Protein AF-A0A950MT88-F1 (afdb_monomer)

Radius of gyration: 33.02 Å; Cα contacts (8 Å, |Δi|>4): 188; chains: 1; bounding box: 106×25×65 Å

Mean predicted aligned error: 14.88 Å

pLDDT: mean 75.75, std 18.56, range [38.06, 95.94]

Structure (mmCIF, N/CA/C/O backbone):
data_AF-A0A950MT88-F1
#
_entry.id   AF-A0A950MT88-F1
#
loop_
_atom_site.group_PDB
_atom_site.id
_atom_site.type_symbol
_atom_site.label_atom_id
_atom_site.label_alt_id
_atom_site.label_comp_id
_atom_site.label_asym_id
_atom_site.label_entity_id
_atom_site.label_seq_id
_atom_site.pdbx_PDB_ins_code
_atom_site.Cartn_x
_atom_site.Cartn_y
_atom_site.Cartn_z
_atom_site.occupancy
_atom_site.B_iso_or_equiv
_atom_site.auth_seq_id
_atom_site.auth_comp_id
_atom_site.auth_asym_id
_atom_site.auth_atom_id
_atom_site.pdbx_PDB_model_num
ATOM 1 N N . TYR A 1 1 ? -1.535 7.273 5.078 1.00 89.50 1 TYR A N 1
ATOM 2 C CA . TYR A 1 1 ? -1.156 6.264 4.066 1.00 89.50 1 TYR A CA 1
ATOM 3 C C . TYR A 1 1 ? 0.028 5.473 4.600 1.00 89.50 1 TYR A C 1
ATOM 5 O O . TYR A 1 1 ? 0.801 6.031 5.369 1.00 89.50 1 TYR A O 1
ATOM 13 N N . MET A 1 2 ? 0.163 4.207 4.216 1.00 92.44 2 MET A N 1
ATOM 14 C CA . MET A 1 2 ? 1.316 3.355 4.520 1.00 92.44 2 MET A CA 1
ATOM 15 C C . MET A 1 2 ? 2.133 3.160 3.243 1.00 92.44 2 MET A C 1
ATOM 17 O O . MET A 1 2 ? 1.559 3.060 2.164 1.00 92.44 2 MET A O 1
ATOM 21 N N . THR A 1 3 ? 3.459 3.166 3.340 1.00 93.38 3 THR A N 1
ATOM 22 C CA . THR A 1 3 ? 4.333 2.909 2.187 1.00 93.38 3 THR A CA 1
ATOM 23 C C . THR A 1 3 ? 4.910 1.508 2.312 1.00 93.38 3 THR A C 1
ATOM 25 O O . THR A 1 3 ? 5.439 1.174 3.367 1.00 93.38 3 THR A O 1
ATOM 28 N N . ILE A 1 4 ? 4.828 0.726 1.240 1.00 93.94 4 ILE A N 1
ATOM 29 C CA . ILE A 1 4 ? 5.495 -0.569 1.104 1.00 93.94 4 ILE A CA 1
ATOM 30 C C . ILE A 1 4 ? 6.411 -0.549 -0.122 1.00 93.94 4 ILE A C 1
ATOM 32 O O . ILE A 1 4 ? 6.290 0.328 -0.985 1.00 93.94 4 ILE A O 1
ATOM 36 N N . PHE A 1 5 ? 7.321 -1.513 -0.186 1.00 92.00 5 PHE A N 1
ATOM 37 C CA . PHE A 1 5 ? 8.228 -1.699 -1.309 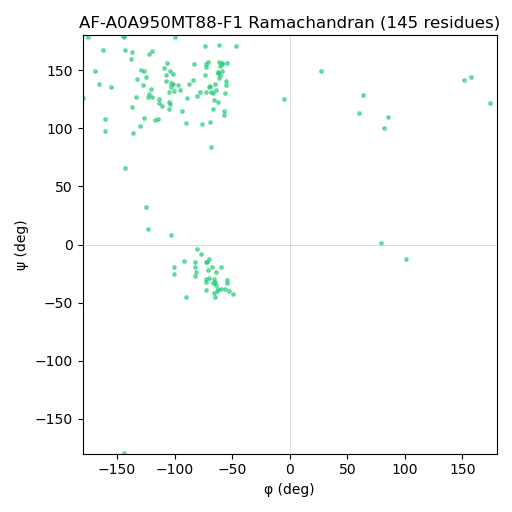1.00 92.00 5 PHE A CA 1
ATOM 38 C C . PHE A 1 5 ? 8.047 -3.099 -1.867 1.00 92.00 5 PHE A C 1
ATOM 40 O O . PHE A 1 5 ? 8.054 -4.062 -1.102 1.00 92.00 5 PHE A O 1
ATOM 47 N N . LEU A 1 6 ? 7.862 -3.192 -3.179 1.00 91.44 6 LEU A N 1
ATOM 48 C CA . LEU A 1 6 ? 7.638 -4.454 -3.871 1.00 91.44 6 LEU A CA 1
ATOM 49 C C . LEU A 1 6 ? 8.641 -4.619 -5.018 1.00 91.44 6 LEU A C 1
ATOM 51 O O . LEU A 1 6 ? 9.035 -3.611 -5.617 1.00 91.44 6 LEU A O 1
ATOM 55 N N . PRO A 1 7 ? 9.030 -5.859 -5.353 1.00 90.88 7 PRO A N 1
ATOM 56 C CA . PRO A 1 7 ? 9.810 -6.141 -6.550 1.00 90.88 7 PRO A CA 1
ATOM 57 C C . PRO A 1 7 ? 9.084 -5.696 -7.824 1.00 90.88 7 PRO A C 1
ATOM 59 O O . PRO A 1 7 ? 7.852 -5.658 -7.872 1.00 90.88 7 PRO A O 1
ATOM 62 N N . ALA A 1 8 ? 9.845 -5.443 -8.890 1.00 87.81 8 ALA A N 1
ATOM 63 C CA . ALA A 1 8 ? 9.317 -5.044 -10.200 1.00 87.81 8 ALA A CA 1
ATOM 64 C C . ALA A 1 8 ? 8.180 -5.952 -10.711 1.00 87.81 8 ALA A C 1
ATOM 66 O O . ALA A 1 8 ? 7.173 -5.468 -11.227 1.00 87.81 8 ALA A O 1
ATOM 67 N N . ALA A 1 9 ? 8.333 -7.271 -10.542 1.00 88.44 9 ALA A N 1
ATOM 68 C CA . ALA A 1 9 ? 7.390 -8.274 -11.035 1.00 88.44 9 ALA A CA 1
ATOM 69 C C . ALA A 1 9 ? 6.011 -8.208 -10.358 1.00 88.44 9 ALA A C 1
ATOM 71 O O . ALA A 1 9 ? 5.010 -8.546 -10.992 1.00 88.44 9 ALA A O 1
ATOM 72 N N . ASP A 1 10 ? 5.967 -7.774 -9.097 1.00 90.56 10 ASP A N 1
ATOM 73 C CA . ASP A 1 10 ? 4.729 -7.624 -8.335 1.00 90.56 10 ASP A CA 1
ATOM 74 C C . ASP A 1 10 ? 4.158 -6.219 -8.513 1.00 90.56 10 ASP A C 1
ATOM 76 O O . ASP A 1 10 ? 2.973 -6.068 -8.799 1.00 90.56 10 ASP A O 1
ATOM 80 N N . ALA A 1 11 ? 5.005 -5.188 -8.425 1.00 90.19 11 ALA A N 1
ATOM 81 C CA . ALA A 1 11 ? 4.593 -3.798 -8.591 1.00 90.19 11 ALA A CA 1
ATOM 82 C C . ALA A 1 11 ? 3.971 -3.532 -9.971 1.00 90.19 11 ALA A C 1
ATOM 84 O O . ALA A 1 11 ? 2.974 -2.823 -10.057 1.00 90.19 11 ALA A O 1
ATOM 85 N N . GLY A 1 12 ? 4.508 -4.144 -11.033 1.00 89.19 12 GLY A N 1
ATOM 86 C CA . GLY A 1 12 ? 3.982 -4.003 -12.394 1.00 89.19 12 GLY A CA 1
ATOM 87 C C . GLY A 1 12 ? 2.626 -4.676 -12.634 1.00 89.19 12 GLY A C 1
ATOM 88 O O . GLY A 1 12 ? 2.006 -4.427 -13.663 1.00 89.19 12 GLY A O 1
ATOM 89 N N . ARG A 1 13 ? 2.157 -5.526 -11.710 1.00 90.88 13 ARG A N 1
ATOM 90 C CA . ARG A 1 13 ? 0.826 -6.156 -11.782 1.00 90.88 13 ARG A CA 1
ATOM 91 C C . ARG A 1 13 ? -0.250 -5.353 -11.061 1.00 90.88 13 ARG A C 1
ATOM 93 O O . ARG A 1 13 ? -1.422 -5.655 -11.240 1.00 90.88 13 ARG A O 1
ATOM 100 N N . LEU A 1 14 ? 0.142 -4.382 -10.239 1.00 92.62 14 LEU A N 1
ATOM 101 C CA . LEU A 1 14 ? -0.782 -3.604 -9.425 1.00 92.62 14 LEU A CA 1
ATOM 102 C C . LEU A 1 14 ? -1.304 -2.393 -10.188 1.00 92.62 14 LEU A C 1
ATOM 104 O O . LEU A 1 14 ? -0.544 -1.652 -10.813 1.00 92.62 14 LEU A O 1
ATOM 108 N N . ALA A 1 15 ? -2.595 -2.140 -10.037 1.00 92.19 15 ALA A N 1
ATOM 109 C CA . ALA A 1 15 ? -3.261 -0.928 -10.463 1.00 92.19 15 ALA A CA 1
ATOM 110 C C . ALA A 1 15 ? -3.607 -0.037 -9.260 1.00 92.19 15 ALA A C 1
ATOM 112 O O . ALA A 1 15 ? -3.759 -0.473 -8.117 1.00 92.19 15 ALA A O 1
ATOM 113 N N . VAL A 1 16 ? -3.751 1.264 -9.518 1.00 93.56 16 VAL A N 1
ATOM 114 C CA . VAL A 1 16 ? -4.335 2.177 -8.530 1.00 93.56 16 VAL A CA 1
ATOM 115 C C . VAL A 1 16 ? -5.806 1.809 -8.349 1.00 93.56 16 VAL A C 1
ATOM 117 O O . VAL A 1 16 ? -6.541 1.695 -9.323 1.00 93.56 16 VAL A O 1
ATOM 120 N N . GLY A 1 17 ? -6.228 1.659 -7.097 1.00 92.38 17 GLY A N 1
ATOM 121 C CA . GLY A 1 17 ? -7.554 1.175 -6.725 1.00 92.38 17 GLY A CA 1
ATOM 122 C C . GLY A 1 17 ? -7.583 -0.293 -6.307 1.00 92.38 17 GLY A C 1
ATOM 123 O O . GLY A 1 17 ? -8.570 -0.693 -5.699 1.00 92.38 17 GLY A O 1
ATOM 124 N N . ASP A 1 18 ? -6.515 -1.063 -6.547 1.00 93.94 18 ASP A N 1
ATOM 125 C CA . ASP A 1 18 ? -6.473 -2.470 -6.144 1.00 93.94 18 ASP A CA 1
ATOM 126 C C . ASP A 1 18 ? -6.611 -2.641 -4.633 1.00 93.94 18 ASP A C 1
ATOM 128 O O . ASP A 1 18 ? -6.106 -1.842 -3.831 1.00 93.94 18 ASP A O 1
ATOM 132 N N . GLU A 1 19 ? -7.272 -3.730 -4.250 1.00 94.19 19 GLU A N 1
ATOM 133 C CA . GLU A 1 19 ? -7.484 -4.070 -2.855 1.00 94.19 19 GLU A CA 1
ATOM 134 C C . GLU A 1 19 ? -6.164 -4.372 -2.144 1.00 94.19 19 GLU A C 1
ATOM 136 O O . GLU A 1 19 ? -5.290 -5.103 -2.625 1.00 94.19 19 GLU A O 1
ATOM 141 N N . ALA A 1 20 ? -6.061 -3.867 -0.924 1.00 95.12 20 ALA A N 1
ATOM 142 C CA . ALA A 1 20 ? -4.951 -4.114 -0.031 1.00 95.12 20 ALA A CA 1
ATOM 143 C C . ALA A 1 20 ? -5.442 -4.368 1.399 1.00 95.12 20 ALA A C 1
ATOM 145 O O . ALA A 1 20 ? -6.545 -3.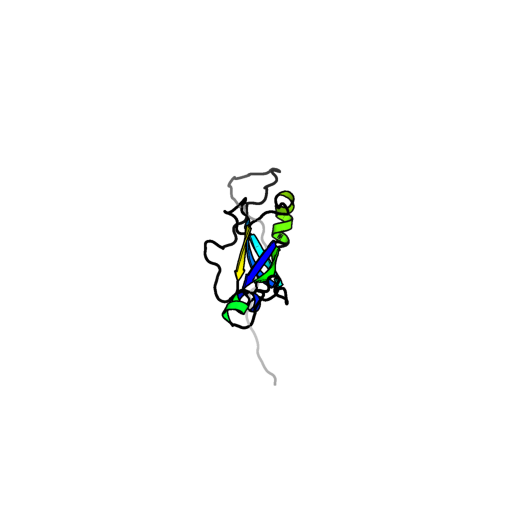986 1.803 1.00 95.12 20 ALA A O 1
ATOM 146 N N . ARG A 1 21 ? -4.594 -5.013 2.195 1.00 94.75 21 ARG A N 1
ATOM 147 C CA . ARG A 1 21 ? -4.817 -5.265 3.617 1.00 94.75 21 ARG A CA 1
ATOM 148 C C . ARG A 1 21 ? -3.624 -4.773 4.409 1.00 94.75 21 ARG A C 1
ATOM 150 O O . ARG A 1 21 ? -2.481 -4.959 4.003 1.00 94.75 21 ARG A O 1
ATOM 157 N N . ILE A 1 22 ? -3.895 -4.124 5.530 1.00 93.25 22 ILE A N 1
ATOM 158 C CA . ILE A 1 22 ? -2.868 -3.599 6.424 1.00 93.25 22 ILE A CA 1
ATOM 159 C C . ILE A 1 22 ? -3.029 -4.266 7.781 1.00 93.25 22 ILE A C 1
ATOM 161 O O . ILE A 1 22 ? -4.108 -4.222 8.367 1.00 93.25 22 ILE A O 1
ATOM 165 N N . ILE A 1 23 ? -1.941 -4.838 8.281 1.00 92.31 23 ILE A N 1
ATOM 166 C CA . ILE A 1 23 ? -1.826 -5.334 9.650 1.00 92.31 23 ILE A CA 1
ATOM 167 C C . ILE A 1 23 ? -0.798 -4.453 10.345 1.00 92.31 23 ILE A C 1
ATOM 169 O O . ILE A 1 23 ? 0.308 -4.286 9.840 1.00 92.31 23 ILE A O 1
ATOM 173 N N . LEU A 1 24 ? -1.158 -3.846 11.471 1.00 90.81 24 LEU A N 1
ATOM 174 C CA . LEU A 1 24 ? -0.257 -2.959 12.208 1.00 90.81 24 LEU A CA 1
ATOM 175 C C . LEU A 1 24 ? 0.412 -3.735 13.345 1.00 90.81 24 LEU A C 1
ATOM 177 O O . LEU A 1 24 ? -0.278 -4.436 14.080 1.00 90.81 24 LEU A O 1
ATOM 181 N N . ASP A 1 25 ? 1.717 -3.543 13.549 1.00 89.50 25 ASP A N 1
ATOM 182 C CA . ASP A 1 25 ? 2.488 -4.246 14.591 1.00 89.50 25 ASP A CA 1
ATOM 183 C C . ASP A 1 25 ? 1.868 -4.144 16.003 1.00 89.50 25 ASP A C 1
ATOM 185 O O . ASP A 1 25 ? 1.875 -5.140 16.723 1.00 89.50 25 ASP A O 1
ATOM 189 N N . PRO A 1 26 ? 1.313 -2.990 16.444 1.00 87.25 26 PRO A N 1
ATOM 190 C CA . PRO A 1 26 ? 0.721 -2.874 17.780 1.00 87.25 26 PRO A CA 1
ATOM 191 C C . PRO A 1 26 ? -0.612 -3.611 17.938 1.00 87.25 26 PRO A C 1
ATOM 193 O O . PRO A 1 26 ? -1.095 -3.745 19.059 1.00 87.25 26 PRO A O 1
ATOM 196 N N . VAL A 1 27 ? -1.247 -4.000 16.830 1.00 86.25 27 VAL A N 1
ATOM 197 C CA . VAL A 1 27 ? -2.567 -4.635 16.806 1.00 86.25 27 VAL A CA 1
ATOM 198 C C . VAL A 1 27 ? -2.635 -5.709 15.706 1.00 86.25 27 VAL A C 1
ATOM 200 O O . VAL A 1 27 ? -3.378 -5.559 14.732 1.00 86.25 27 VAL A O 1
ATOM 203 N N . PRO A 1 28 ? -1.859 -6.799 15.842 1.00 86.94 28 PRO A N 1
ATOM 204 C CA . PRO A 1 28 ? -1.699 -7.800 14.787 1.00 86.94 28 PRO A CA 1
ATOM 205 C C . PRO A 1 28 ? -2.980 -8.601 14.504 1.00 86.94 28 PRO A C 1
ATOM 207 O O . PRO A 1 28 ? -3.120 -9.168 13.426 1.00 86.94 28 PRO A O 1
ATOM 210 N N . ASP A 1 29 ? -3.930 -8.614 15.443 1.00 87.50 29 ASP A N 1
ATOM 211 C CA . ASP A 1 29 ? -5.208 -9.323 15.308 1.00 87.50 29 ASP A CA 1
ATOM 212 C C . ASP A 1 29 ? -6.185 -8.643 14.332 1.00 87.50 29 ASP A C 1
ATOM 214 O O . ASP A 1 29 ? -7.178 -9.248 13.914 1.00 87.50 29 ASP A O 1
ATOM 218 N N . TYR A 1 30 ? -5.930 -7.378 13.973 1.00 88.56 30 TYR A N 1
ATOM 219 C CA . TYR A 1 30 ? -6.796 -6.605 13.090 1.00 88.56 30 TYR A CA 1
ATOM 220 C C . TYR A 1 30 ? -6.227 -6.499 11.682 1.00 88.56 30 TYR A C 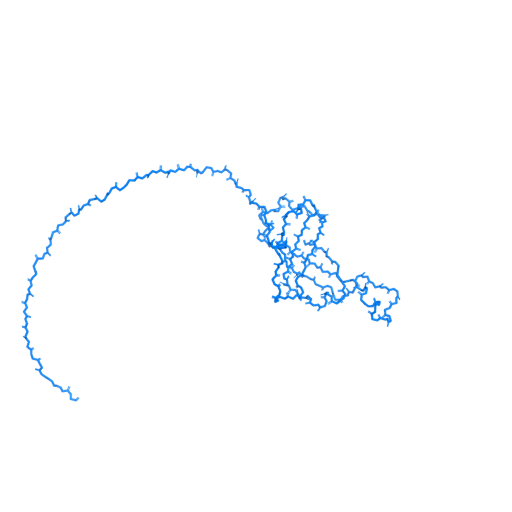1
ATOM 222 O O . TYR A 1 30 ? -5.064 -6.158 11.465 1.00 88.56 30 TYR A O 1
ATOM 230 N N . VAL A 1 31 ? -7.114 -6.707 10.714 1.00 92.19 31 VAL A N 1
ATOM 231 C CA . VAL A 1 31 ? -6.819 -6.582 9.292 1.00 92.19 31 VAL A CA 1
ATOM 232 C C . VAL A 1 31 ? -7.635 -5.426 8.744 1.00 92.19 31 VAL A C 1
ATOM 234 O O . VAL A 1 31 ? -8.858 -5.505 8.602 1.00 92.19 31 VAL A O 1
ATOM 237 N N . ILE A 1 32 ? -6.938 -4.338 8.451 1.00 91.12 32 ILE A N 1
ATOM 238 C CA . ILE A 1 32 ? -7.527 -3.074 8.031 1.00 91.12 32 ILE A CA 1
ATOM 239 C C . ILE A 1 32 ? -7.665 -3.082 6.502 1.00 91.12 32 ILE A C 1
ATOM 241 O O . ILE A 1 32 ? -6.664 -3.306 5.811 1.00 91.12 32 ILE A O 1
ATOM 245 N N . PRO A 1 33 ? -8.865 -2.824 5.949 1.00 93.44 33 PRO A N 1
ATOM 246 C CA . PRO A 1 33 ? -9.042 -2.706 4.513 1.00 93.44 33 PRO A CA 1
ATOM 247 C C . PRO A 1 33 ? -8.383 -1.418 4.012 1.00 93.44 33 PRO A C 1
ATOM 249 O O . PRO A 1 33 ? -8.505 -0.339 4.606 1.00 93.44 33 PRO A O 1
ATOM 252 N N . ALA A 1 34 ? -7.660 -1.542 2.910 1.00 94.56 34 ALA A N 1
ATOM 253 C CA . ALA A 1 34 ? -6.965 -0.452 2.257 1.00 94.56 34 ALA A CA 1
ATOM 254 C C . ALA A 1 34 ? -7.031 -0.628 0.740 1.00 94.56 34 ALA A C 1
ATOM 256 O O . ALA A 1 34 ? -7.373 -1.692 0.238 1.00 94.56 34 ALA A O 1
ATOM 257 N N . ASN A 1 35 ? -6.658 0.420 0.016 1.00 95.12 35 ASN A N 1
ATOM 258 C CA . ASN A 1 35 ? -6.548 0.393 -1.435 1.00 95.12 35 ASN A CA 1
ATOM 259 C C . ASN A 1 35 ? -5.184 0.934 -1.864 1.00 95.12 35 ASN A C 1
ATOM 261 O O . ASN A 1 35 ? -4.601 1.802 -1.194 1.00 95.12 35 ASN A O 1
ATOM 265 N N . VAL A 1 36 ? -4.677 0.454 -2.994 1.00 95.94 36 VAL A N 1
ATOM 266 C CA . VAL A 1 36 ? -3.483 1.004 -3.632 1.00 95.94 36 VAL A CA 1
ATOM 267 C C . VAL A 1 36 ? -3.808 2.411 -4.127 1.00 95.94 36 VAL A C 1
ATOM 269 O O . VAL A 1 36 ? -4.666 2.618 -4.975 1.00 95.94 36 VAL A O 1
ATOM 272 N N . SER A 1 37 ? -3.124 3.410 -3.579 1.00 95.56 37 SER A N 1
ATOM 273 C CA . SER A 1 37 ? -3.330 4.823 -3.932 1.00 95.56 37 SER A CA 1
ATOM 274 C C . SER A 1 37 ? -2.284 5.364 -4.899 1.00 95.56 37 SER A C 1
ATOM 276 O O . SER A 1 37 ? -2.493 6.409 -5.505 1.00 95.56 37 SER A O 1
ATOM 278 N N . PHE A 1 38 ? -1.139 4.690 -5.004 1.00 94.81 38 PHE A N 1
ATOM 279 C CA . PHE A 1 38 ? -0.028 5.109 -5.847 1.00 94.81 38 PHE A CA 1
ATOM 280 C C . PHE A 1 38 ? 0.960 3.958 -6.022 1.00 94.81 38 PHE A C 1
ATOM 282 O O . PHE A 1 38 ? 1.313 3.304 -5.037 1.00 94.81 38 PHE A O 1
ATOM 289 N N . VAL A 1 39 ? 1.457 3.796 -7.245 1.00 93.44 39 VAL A N 1
ATOM 290 C CA . VAL A 1 39 ? 2.580 2.928 -7.607 1.00 93.44 39 VAL A CA 1
ATOM 291 C C . VAL A 1 39 ? 3.624 3.819 -8.277 1.00 93.44 39 VAL A C 1
ATOM 293 O O . VAL A 1 39 ? 3.287 4.598 -9.167 1.00 93.44 39 VAL A O 1
ATOM 296 N N . ALA A 1 40 ? 4.869 3.777 -7.805 1.00 92.38 40 ALA A N 1
ATOM 297 C CA . ALA A 1 40 ? 5.948 4.555 -8.402 1.00 92.38 40 ALA A CA 1
ATOM 298 C C . ALA A 1 40 ? 6.302 4.016 -9.791 1.00 92.38 40 ALA A C 1
ATOM 300 O O . ALA A 1 40 ? 6.423 2.807 -9.964 1.00 92.38 40 ALA A O 1
ATOM 301 N N . ALA A 1 41 ? 6.500 4.923 -10.750 1.00 86.31 41 ALA A N 1
ATOM 302 C CA . ALA A 1 41 ? 7.019 4.579 -12.072 1.00 86.31 41 ALA A CA 1
ATOM 303 C C . ALA A 1 41 ? 8.517 4.235 -12.025 1.00 86.31 41 ALA A C 1
ATOM 305 O O . ALA A 1 41 ? 8.975 3.375 -12.771 1.00 86.31 41 ALA A O 1
ATOM 306 N N . ASP A 1 42 ? 9.254 4.869 -11.110 1.00 86.19 42 ASP A N 1
ATOM 307 C CA . ASP A 1 42 ? 10.688 4.673 -10.930 1.00 86.19 42 ASP A CA 1
ATOM 308 C C . ASP A 1 42 ? 10.994 3.761 -9.735 1.00 86.19 42 ASP A C 1
ATOM 310 O O . ASP A 1 42 ? 10.307 3.771 -8.704 1.00 86.19 42 ASP A O 1
ATOM 314 N N . ALA A 1 43 ? 12.069 2.982 -9.860 1.00 85.56 43 ALA A N 1
ATOM 315 C CA . ALA A 1 43 ? 12.585 2.173 -8.767 1.00 85.56 43 ALA A CA 1
ATOM 316 C C . ALA A 1 43 ? 13.267 3.067 -7.721 1.00 85.56 43 ALA A C 1
ATOM 318 O O . ALA A 1 43 ? 14.127 3.884 -8.040 1.00 85.56 43 ALA A O 1
ATOM 319 N N . GLN A 1 44 ? 12.926 2.870 -6.446 1.00 81.25 44 GLN A N 1
ATOM 320 C CA . GLN A 1 44 ? 13.533 3.611 -5.333 1.00 81.25 44 GLN A CA 1
ATOM 321 C C . GLN A 1 44 ? 14.870 3.017 -4.889 1.00 81.25 44 GLN A C 1
ATOM 323 O O . GLN A 1 44 ? 15.646 3.687 -4.211 1.00 81.25 44 GLN A O 1
ATOM 328 N N . PHE A 1 45 ? 15.115 1.755 -5.237 1.00 75.62 45 PHE A N 1
ATOM 329 C CA . PHE A 1 45 ? 16.396 1.098 -5.044 1.00 75.62 45 PHE A CA 1
ATOM 330 C C . PHE A 1 45 ? 16.841 0.505 -6.375 1.00 75.62 45 PHE A C 1
ATOM 332 O O . PHE A 1 45 ? 16.254 -0.462 -6.860 1.00 75.62 45 PHE A O 1
ATOM 339 N N . THR A 1 46 ? 17.865 1.114 -6.960 1.00 62.47 46 THR A N 1
ATOM 340 C CA . THR A 1 46 ? 18.543 0.652 -8.168 1.00 62.47 46 THR A CA 1
ATOM 341 C C . THR A 1 46 ? 19.894 0.056 -7.761 1.00 62.47 46 THR A C 1
ATOM 343 O O . THR A 1 46 ? 20.734 0.768 -7.205 1.00 62.47 46 THR A O 1
ATOM 346 N N . PRO A 1 47 ? 20.137 -1.254 -7.971 1.00 63.28 47 PRO A N 1
ATOM 347 C CA . PRO A 1 47 ? 21.481 -1.799 -7.832 1.00 63.28 47 PRO A CA 1
ATOM 348 C C . PRO A 1 47 ? 22.435 -1.082 -8.801 1.00 63.28 47 PRO A C 1
ATOM 350 O O . PRO A 1 47 ? 22.011 -0.571 -9.835 1.00 63.28 47 PRO A O 1
ATOM 353 N N . LYS A 1 48 ? 23.738 -1.067 -8.489 1.00 68.12 48 LYS A N 1
ATOM 354 C CA . LYS A 1 48 ? 24.768 -0.414 -9.326 1.00 68.12 48 LYS A CA 1
ATOM 355 C C . LYS A 1 48 ? 24.857 -0.975 -10.753 1.00 68.12 48 LYS A C 1
ATOM 357 O O . LYS A 1 48 ? 25.380 -0.293 -11.627 1.00 68.12 48 LYS A O 1
ATOM 362 N N . THR A 1 49 ? 24.343 -2.181 -10.965 1.00 62.56 49 THR A N 1
ATOM 363 C CA . THR A 1 49 ? 24.343 -2.884 -12.243 1.00 62.56 49 THR A CA 1
ATOM 364 C C . THR A 1 49 ? 22.938 -3.442 -12.463 1.00 62.56 49 THR A C 1
ATOM 366 O O . THR A 1 49 ? 22.371 -4.062 -11.565 1.00 62.56 49 THR A O 1
ATOM 369 N N . VAL A 1 50 ? 22.346 -3.144 -13.619 1.00 66.56 50 VAL A N 1
ATOM 370 C CA . VAL A 1 50 ? 20.989 -3.570 -14.026 1.00 66.56 50 VAL A CA 1
ATOM 371 C C . VAL A 1 50 ? 21.036 -4.308 -15.369 1.00 66.56 50 VAL A C 1
ATOM 373 O O . VAL A 1 50 ? 20.112 -4.219 -16.186 1.00 66.56 50 VAL A O 1
ATOM 376 N N . GLU A 1 51 ? 22.146 -5.007 -15.602 1.00 65.94 51 GLU A N 1
ATOM 377 C CA . GLU A 1 51 ? 22.484 -5.652 -16.874 1.00 65.94 51 GLU A CA 1
ATOM 378 C C . GLU A 1 51 ? 21.787 -7.010 -17.013 1.00 65.94 51 GLU A C 1
ATOM 380 O O . GLU A 1 51 ? 21.467 -7.443 -18.118 1.00 65.94 51 GLU A O 1
ATOM 385 N N . THR A 1 52 ? 21.487 -7.669 -15.890 1.00 71.81 52 THR A N 1
ATOM 386 C CA . THR A 1 52 ? 20.869 -9.002 -15.873 1.00 71.81 52 THR A CA 1
ATOM 387 C C . THR A 1 52 ? 19.415 -8.972 -15.391 1.00 71.81 52 THR A C 1
ATOM 389 O O . THR A 1 52 ? 19.007 -8.117 -14.599 1.00 71.81 52 THR A O 1
ATOM 392 N N . THR A 1 53 ? 18.602 -9.925 -15.856 1.00 69.94 53 THR A N 1
ATOM 393 C CA . THR A 1 53 ? 17.192 -10.073 -15.445 1.00 69.94 53 THR A CA 1
ATOM 394 C C . THR A 1 53 ? 17.055 -10.219 -13.925 1.00 69.94 53 THR A C 1
ATOM 396 O O . THR A 1 53 ? 16.167 -9.610 -13.327 1.00 69.94 53 THR A O 1
ATOM 399 N N . ASP A 1 54 ? 17.973 -10.947 -13.286 1.00 71.75 54 ASP A N 1
ATOM 400 C CA . ASP A 1 54 ? 18.023 -11.122 -11.830 1.00 71.75 54 ASP A CA 1
ATOM 401 C C . ASP A 1 54 ? 18.348 -9.826 -11.074 1.00 71.75 54 ASP A C 1
ATOM 403 O O . ASP A 1 54 ? 17.843 -9.593 -9.975 1.00 71.75 54 ASP A O 1
ATOM 407 N N . GLU A 1 55 ? 19.163 -8.939 -11.648 1.00 71.50 55 GLU A N 1
ATOM 408 C CA . GLU A 1 55 ? 19.437 -7.626 -11.056 1.00 71.50 55 GLU A CA 1
ATOM 409 C C . GLU A 1 55 ? 18.241 -6.685 -11.183 1.00 71.50 55 GLU A C 1
ATOM 411 O O . GLU A 1 55 ? 17.908 -5.984 -10.225 1.00 71.50 55 GLU A O 1
ATOM 416 N N . ARG A 1 56 ? 17.529 -6.715 -12.317 1.00 70.25 56 ARG A N 1
ATOM 417 C CA . ARG A 1 56 ? 16.276 -5.961 -12.479 1.00 70.25 56 ARG A CA 1
ATOM 418 C C . ARG A 1 56 ? 15.175 -6.460 -11.546 1.00 70.25 56 ARG A C 1
ATOM 420 O O . ARG A 1 56 ? 14.377 -5.658 -11.069 1.00 70.25 56 ARG A O 1
ATOM 427 N N . ALA A 1 57 ? 15.150 -7.752 -11.225 1.00 67.75 57 ALA A N 1
ATOM 428 C CA . ALA A 1 57 ? 14.221 -8.305 -10.240 1.00 67.75 57 ALA A CA 1
ATOM 429 C C . ALA A 1 57 ? 14.451 -7.751 -8.818 1.00 67.75 57 ALA A C 1
ATOM 431 O O . ALA A 1 57 ? 13.515 -7.706 -8.023 1.00 67.75 57 ALA A O 1
ATOM 432 N N . LYS A 1 58 ? 15.664 -7.272 -8.502 1.00 74.62 58 LYS A N 1
ATOM 433 C CA . LYS A 1 58 ? 15.985 -6.619 -7.218 1.00 74.62 58 LYS A CA 1
ATOM 434 C C . LYS A 1 58 ? 15.558 -5.151 -7.154 1.00 74.62 58 LYS A C 1
ATOM 436 O O . LYS A 1 58 ? 15.726 -4.527 -6.107 1.00 74.62 58 LYS A O 1
ATOM 441 N N . LEU A 1 59 ? 15.022 -4.590 -8.241 1.00 83.50 59 LEU A N 1
ATOM 442 C CA . LEU A 1 59 ? 14.473 -3.239 -8.234 1.00 83.50 59 LEU A CA 1
ATOM 443 C C . LEU A 1 59 ? 13.250 -3.183 -7.323 1.00 83.50 59 LEU A C 1
ATOM 445 O O . LEU A 1 59 ? 12.289 -3.933 -7.503 1.00 83.50 59 LEU A O 1
ATOM 449 N N . MET A 1 60 ? 13.296 -2.266 -6.361 1.00 88.94 60 MET A N 1
ATOM 450 C CA . MET A 1 60 ? 12.224 -2.074 -5.391 1.00 88.94 60 MET A CA 1
ATOM 451 C C . MET A 1 60 ? 11.424 -0.828 -5.737 1.00 88.94 60 MET A C 1
ATOM 453 O O . MET A 1 60 ? 11.950 0.288 -5.760 1.00 88.94 60 MET A O 1
ATOM 457 N N . PHE A 1 61 ? 10.133 -1.020 -5.964 1.00 92.06 61 PHE A N 1
ATOM 458 C CA . PHE A 1 61 ? 9.195 0.029 -6.326 1.00 92.06 61 PHE A CA 1
ATOM 459 C C . PHE A 1 61 ? 8.355 0.419 -5.126 1.00 92.06 61 PHE A C 1
ATOM 461 O O . PHE A 1 61 ? 7.906 -0.420 -4.343 1.00 92.06 61 PHE A O 1
ATOM 468 N N . ARG A 1 62 ? 8.132 1.723 -4.978 1.00 93.81 62 ARG A N 1
ATOM 469 C CA . ARG A 1 62 ? 7.317 2.262 -3.894 1.00 93.81 62 ARG A CA 1
ATOM 470 C C . ARG A 1 62 ? 5.841 2.135 -4.228 1.00 93.81 62 ARG A C 1
ATOM 472 O O . ARG A 1 62 ? 5.384 2.691 -5.222 1.00 93.81 62 ARG A O 1
ATOM 479 N N . VAL A 1 63 ? 5.082 1.551 -3.312 1.00 94.88 63 VAL A N 1
ATOM 480 C CA . VAL A 1 63 ? 3.620 1.512 -3.372 1.00 94.88 63 VAL A CA 1
ATOM 481 C C . VAL A 1 63 ? 3.050 2.180 -2.126 1.00 94.88 63 VAL A C 1
ATOM 483 O O . VAL A 1 63 ? 3.517 1.949 -1.009 1.00 94.88 63 VAL A O 1
ATOM 486 N N . LYS A 1 64 ? 2.057 3.058 -2.295 1.00 95.44 64 LYS A N 1
ATOM 487 C CA . LYS A 1 64 ? 1.344 3.683 -1.172 1.00 95.44 64 LYS A CA 1
ATOM 488 C C . LYS A 1 64 ? -0.029 3.055 -1.017 1.00 95.44 64 LYS A C 1
ATOM 490 O O . LYS A 1 64 ? -0.870 3.154 -1.910 1.00 95.44 64 LYS A O 1
ATOM 495 N N . LEU A 1 65 ? -0.285 2.519 0.165 1.00 95.38 65 LEU A N 1
ATOM 496 C CA . LEU A 1 65 ? -1.579 2.008 0.580 1.00 95.38 65 LEU A CA 1
ATOM 497 C C . LEU A 1 65 ? -2.337 3.084 1.358 1.00 95.38 65 LEU A C 1
ATOM 499 O O . LEU A 1 65 ? -1.795 3.742 2.257 1.00 95.38 65 LEU A O 1
ATOM 503 N N . LYS A 1 66 ? -3.606 3.274 1.020 1.00 93.56 66 LYS A N 1
ATOM 504 C CA . LYS A 1 66 ? -4.503 4.208 1.694 1.00 93.56 66 LYS A CA 1
ATOM 505 C C . LYS A 1 66 ? -5.591 3.413 2.403 1.00 93.56 66 LYS A C 1
ATOM 507 O O . LYS A 1 66 ? -6.311 2.660 1.761 1.00 93.56 66 LYS A O 1
ATOM 512 N N . ILE A 1 67 ? -5.684 3.594 3.720 1.00 91.25 67 ILE A N 1
ATOM 513 C CA . ILE A 1 67 ? -6.768 3.038 4.539 1.00 91.25 67 ILE A CA 1
ATOM 514 C C . ILE A 1 67 ? -8.096 3.620 4.050 1.00 91.25 67 ILE A C 1
ATOM 516 O O . ILE A 1 67 ? -8.147 4.798 3.677 1.00 91.2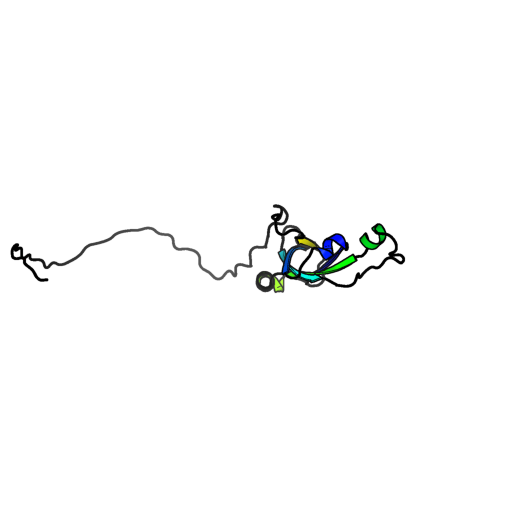5 67 ILE A O 1
ATOM 520 N N . ASP A 1 68 ? -9.140 2.796 4.061 1.00 87.81 68 ASP A N 1
ATOM 521 C CA . ASP A 1 68 ? -10.488 3.235 3.723 1.00 87.81 68 ASP A CA 1
ATOM 522 C C . ASP A 1 68 ? -10.937 4.429 4.589 1.00 87.81 68 ASP A C 1
ATOM 524 O O . ASP A 1 68 ? -10.691 4.485 5.799 1.00 87.81 68 ASP A O 1
ATOM 528 N N . ALA A 1 69 ? -11.580 5.414 3.960 1.00 85.88 69 ALA A N 1
ATOM 529 C CA . ALA A 1 69 ? -11.977 6.645 4.635 1.00 85.88 69 ALA A CA 1
ATOM 530 C C . ALA A 1 69 ? -13.004 6.398 5.753 1.00 85.88 69 ALA A C 1
ATOM 532 O O . ALA A 1 69 ? -12.929 7.067 6.783 1.00 85.88 69 ALA A O 1
ATOM 533 N N . GLN A 1 70 ? -13.909 5.428 5.585 1.00 84.69 70 GLN A N 1
ATOM 534 C CA . GLN A 1 70 ? -14.924 5.080 6.583 1.00 84.69 70 GLN A CA 1
ATOM 535 C C . GLN A 1 70 ? -14.268 4.533 7.852 1.00 84.69 70 GLN A C 1
ATOM 537 O O . GLN A 1 70 ? -14.568 4.971 8.962 1.00 84.69 70 GLN A O 1
ATOM 542 N N . VAL A 1 71 ? -13.290 3.638 7.686 1.00 83.62 71 VAL A N 1
ATOM 543 C CA . VAL A 1 71 ? -12.535 3.069 8.809 1.00 83.62 71 VAL A CA 1
ATOM 544 C C . VAL A 1 71 ? -11.704 4.150 9.497 1.00 83.62 71 VAL A C 1
ATOM 546 O O . VAL A 1 71 ? -11.663 4.229 10.724 1.00 83.62 71 VAL A O 1
ATOM 549 N N . LEU A 1 72 ? -11.063 5.033 8.728 1.00 83.50 72 LEU A N 1
ATOM 550 C CA . LEU A 1 72 ? -10.261 6.105 9.310 1.00 83.50 72 LEU A CA 1
ATOM 551 C C . LEU A 1 72 ? -11.115 7.077 10.136 1.00 83.50 72 LEU A C 1
ATOM 553 O O . LEU A 1 72 ? -10.681 7.472 11.213 1.00 83.50 72 LEU A O 1
ATOM 557 N N . GLN A 1 73 ? -12.322 7.424 9.681 1.00 83.44 73 GLN A N 1
ATOM 558 C CA . GLN A 1 73 ? -13.240 8.295 10.425 1.00 83.44 73 GLN A CA 1
ATOM 559 C C . GLN A 1 73 ? -13.658 7.693 11.772 1.00 83.44 73 GLN A C 1
ATOM 561 O O . GLN A 1 73 ? -13.718 8.409 12.766 1.00 83.44 73 GLN A O 1
ATOM 566 N N . GLN A 1 74 ? -13.884 6.379 11.832 1.00 80.69 74 GLN A N 1
ATOM 567 C CA . GLN A 1 74 ? -14.288 5.693 13.064 1.00 80.69 74 GLN A CA 1
ATOM 568 C C . GLN A 1 74 ? -13.154 5.570 14.093 1.00 80.69 74 GLN A C 1
ATOM 570 O O . GLN A 1 74 ? -13.408 5.544 15.297 1.00 80.69 74 GLN A O 1
ATOM 575 N N . PHE A 1 75 ? -11.899 5.491 13.638 1.00 78.75 75 PHE A N 1
ATOM 576 C CA . PHE A 1 75 ? -10.756 5.155 14.496 1.00 78.75 75 PHE A CA 1
ATOM 577 C C . PHE A 1 75 ? -9.639 6.209 14.505 1.00 78.75 75 PHE A C 1
ATOM 579 O O . PHE A 1 75 ? -8.552 5.930 15.017 1.00 78.75 75 PHE A O 1
ATOM 586 N N . TYR A 1 76 ? -9.877 7.423 13.991 1.00 74.62 76 TYR A N 1
ATOM 587 C CA . TYR A 1 76 ? -8.838 8.452 13.821 1.00 74.62 76 TYR A CA 1
ATOM 588 C C . TYR A 1 76 ? -8.072 8.778 15.116 1.00 74.62 76 TYR A C 1
ATOM 590 O O . TYR A 1 76 ? -6.875 9.040 15.068 1.00 74.62 76 TYR A O 1
ATOM 598 N N . THR A 1 77 ? -8.729 8.707 16.279 1.00 75.56 77 THR A N 1
ATOM 599 C CA . THR A 1 77 ? -8.110 8.955 17.596 1.00 75.56 77 THR A CA 1
ATOM 600 C C . THR A 1 77 ? -7.139 7.855 18.030 1.00 75.56 77 THR A C 1
ATOM 602 O O . THR A 1 77 ? -6.263 8.090 18.863 1.00 75.56 77 THR A O 1
ATOM 605 N N . ARG A 1 78 ? -7.276 6.644 17.478 1.00 73.50 78 ARG A N 1
ATOM 606 C CA . ARG A 1 78 ? -6.432 5.479 17.790 1.00 73.50 78 ARG A CA 1
ATOM 607 C C . ARG A 1 78 ? -5.351 5.234 16.745 1.00 73.50 78 ARG A C 1
ATOM 609 O O . ARG A 1 78 ? -4.317 4.658 17.083 1.00 73.50 78 ARG A O 1
ATOM 616 N N . VAL A 1 79 ? -5.555 5.679 15.505 1.00 73.81 79 VAL A N 1
ATOM 617 C CA . VAL A 1 79 ? -4.569 5.533 14.429 1.00 73.81 79 VAL A CA 1
ATOM 618 C C . VAL A 1 79 ? -3.451 6.557 14.619 1.00 73.81 79 VAL A C 1
ATOM 620 O O . VAL A 1 79 ? -3.601 7.739 14.322 1.00 73.81 79 VAL A O 1
ATOM 623 N N . LYS A 1 80 ? -2.298 6.093 15.108 1.00 78.12 80 LYS A N 1
ATOM 624 C CA . LYS A 1 80 ? -1.081 6.909 15.193 1.00 78.12 80 LYS A CA 1
ATOM 625 C C . LYS A 1 80 ? -0.332 6.898 13.861 1.00 78.12 80 LYS A C 1
ATOM 627 O O . LYS A 1 80 ? -0.244 5.872 13.187 1.00 78.12 80 LYS A O 1
ATOM 632 N N . THR A 1 81 ? 0.238 8.038 13.486 1.00 81.12 81 THR A N 1
ATOM 633 C CA . THR A 1 81 ? 1.187 8.119 12.369 1.00 81.12 81 THR A CA 1
ATOM 634 C C . THR A 1 81 ? 2.529 7.500 12.775 1.00 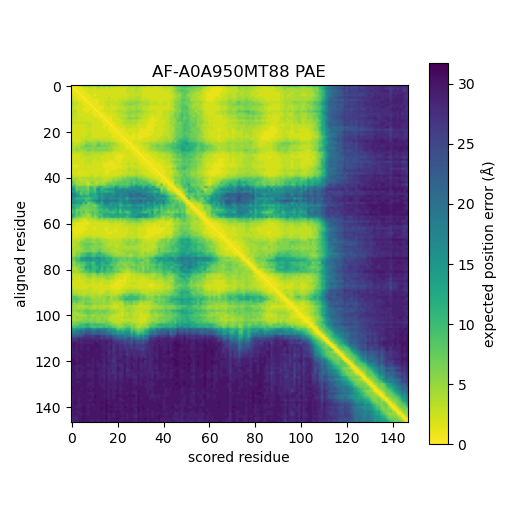81.12 81 THR A C 1
ATOM 636 O O . THR A 1 81 ? 2.868 7.443 13.954 1.00 81.12 81 THR A O 1
ATOM 639 N N . GLY A 1 82 ? 3.284 6.983 11.802 1.00 82.19 82 GLY A N 1
ATOM 640 C CA . GLY A 1 82 ? 4.586 6.345 12.053 1.00 82.19 82 GLY A CA 1
ATOM 641 C C . GLY A 1 82 ? 4.519 4.906 12.580 1.00 82.19 82 GLY 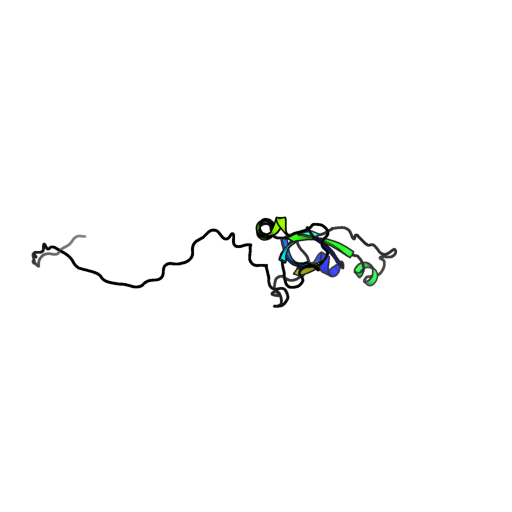A C 1
ATOM 642 O O . GLY A 1 82 ? 5.562 4.301 12.814 1.00 82.19 82 GLY A O 1
ATOM 643 N N . VAL A 1 83 ? 3.320 4.336 12.736 1.00 87.31 83 VAL A N 1
ATOM 644 C CA . VAL A 1 83 ? 3.149 2.926 13.102 1.00 87.31 83 VAL A CA 1
ATOM 645 C C . VAL A 1 83 ? 3.608 2.032 11.952 1.00 87.31 83 VAL A C 1
ATOM 647 O O . VAL A 1 83 ? 3.237 2.242 10.795 1.00 87.31 83 VAL A O 1
ATOM 650 N N . ARG A 1 84 ? 4.430 1.042 12.295 1.00 90.00 84 ARG A N 1
ATOM 651 C CA . ARG A 1 84 ? 4.916 0.009 11.381 1.00 90.00 84 ARG A CA 1
ATOM 652 C C . ARG A 1 84 ? 3.884 -1.107 11.241 1.00 90.00 84 ARG A C 1
ATOM 654 O O . ARG A 1 84 ? 3.039 -1.298 12.118 1.00 90.00 84 ARG A O 1
ATOM 661 N N . GLY A 1 85 ? 3.948 -1.814 10.126 1.00 91.62 85 GLY A N 1
ATOM 662 C CA . GLY A 1 85 ? 3.025 -2.891 9.835 1.00 91.62 85 GLY A CA 1
ATOM 663 C C . GLY A 1 85 ? 3.376 -3.625 8.555 1.00 91.62 85 GLY A C 1
ATOM 664 O O . GLY A 1 85 ? 4.304 -3.259 7.828 1.00 91.62 85 GLY A O 1
ATOM 665 N N . LEU A 1 86 ? 2.577 -4.642 8.275 1.00 93.31 86 LEU A N 1
ATOM 666 C CA . LEU A 1 86 ? 2.617 -5.435 7.061 1.00 93.31 86 LEU A CA 1
ATOM 667 C C . LEU A 1 86 ? 1.516 -4.959 6.114 1.00 93.31 86 LEU A C 1
ATOM 669 O O . LEU A 1 86 ? 0.363 -4.784 6.511 1.00 93.31 86 LEU A O 1
ATOM 673 N N . GLY A 1 87 ? 1.881 -4.737 4.853 1.00 93.38 87 GLY A N 1
ATOM 674 C CA . GLY A 1 87 ? 0.940 -4.423 3.784 1.00 93.38 87 GLY A CA 1
ATOM 675 C C . GLY A 1 87 ? 0.858 -5.577 2.801 1.00 93.38 87 GLY A C 1
ATOM 676 O O . GLY A 1 87 ? 1.853 -5.916 2.168 1.00 93.38 87 GLY A O 1
ATOM 677 N N . PHE A 1 88 ? -0.331 -6.143 2.659 1.00 94.00 88 PHE A N 1
ATOM 678 C CA . PHE A 1 88 ? -0.647 -7.147 1.657 1.00 94.00 88 PHE A CA 1
ATOM 679 C C . PHE A 1 88 ? -1.400 -6.474 0.520 1.00 94.00 88 PHE A C 1
ATOM 681 O O . PHE A 1 88 ? -2.274 -5.640 0.750 1.00 94.00 88 PHE A O 1
ATOM 688 N N . VAL A 1 89 ? -1.069 -6.841 -0.707 1.00 93.44 89 VAL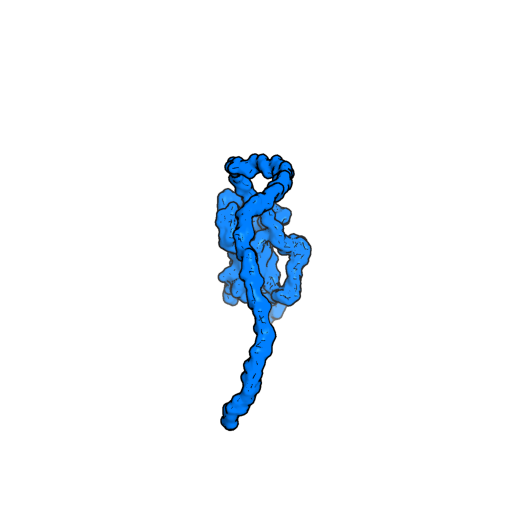 A N 1
ATOM 689 C CA . VAL A 1 89 ? -1.705 -6.323 -1.917 1.00 93.44 89 VAL A CA 1
ATOM 690 C C . VAL A 1 89 ? -2.226 -7.486 -2.735 1.00 93.44 89 VAL A C 1
ATOM 692 O O . VAL A 1 89 ? -1.606 -8.550 -2.780 1.00 93.44 89 VAL A O 1
ATOM 695 N N . ARG A 1 90 ? -3.371 -7.288 -3.375 1.00 91.44 90 ARG A N 1
ATOM 696 C CA . ARG A 1 90 ? -3.956 -8.293 -4.249 1.00 91.44 90 ARG A CA 1
ATOM 697 C C . ARG A 1 90 ? -3.436 -8.079 -5.664 1.00 91.44 90 ARG A C 1
ATOM 699 O O . ARG A 1 90 ? -3.862 -7.159 -6.341 1.00 91.44 90 ARG A O 1
ATOM 706 N N . THR A 1 91 ? -2.509 -8.926 -6.106 1.00 87.38 91 THR A N 1
ATOM 707 C CA . THR A 1 91 ? -1.969 -8.878 -7.481 1.00 87.38 91 THR A CA 1
ATOM 708 C C . THR A 1 91 ? -2.858 -9.586 -8.499 1.00 87.38 91 THR A C 1
ATOM 710 O O . THR A 1 91 ? -2.666 -9.421 -9.702 1.00 87.38 91 THR A O 1
ATOM 713 N N . LYS A 1 92 ? -3.807 -10.408 -8.034 1.00 86.25 92 LYS A N 1
ATOM 714 C CA . LYS A 1 92 ? -4.795 -11.070 -8.882 1.00 86.25 92 LYS A CA 1
ATOM 715 C C . LYS A 1 92 ? -6.179 -11.004 -8.242 1.00 86.25 92 LYS A C 1
ATOM 717 O O . LYS A 1 92 ? -6.392 -11.516 -7.141 1.00 86.25 92 LYS A O 1
ATOM 722 N N . SER A 1 93 ? -7.105 -10.350 -8.932 1.00 81.50 93 SER A N 1
ATOM 723 C CA . SER A 1 93 ? -8.460 -10.076 -8.439 1.00 81.50 93 SER A CA 1
ATOM 724 C C . SER A 1 93 ? -9.401 -11.284 -8.501 1.00 81.50 93 SER A C 1
ATOM 726 O O . SER A 1 93 ? -10.506 -11.222 -7.974 1.00 81.50 93 SER A O 1
ATOM 728 N N . ASP A 1 94 ? -8.976 -12.383 -9.121 1.00 85.88 94 ASP A N 1
ATOM 729 C CA . ASP A 1 94 ? -9.691 -13.662 -9.196 1.00 85.88 94 ASP A CA 1
ATOM 730 C C . ASP A 1 94 ? -9.518 -14.522 -7.930 1.00 85.88 94 ASP A C 1
ATOM 732 O O . ASP A 1 94 ? -10.379 -15.339 -7.620 1.00 85.88 94 ASP A O 1
ATOM 736 N N . ILE A 1 95 ? -8.442 -14.321 -7.162 1.00 86.81 95 ILE A N 1
ATOM 737 C CA . ILE A 1 95 ? -8.147 -15.100 -5.949 1.00 86.81 95 ILE A CA 1
ATOM 738 C C . ILE A 1 95 ? -8.700 -14.380 -4.727 1.00 86.81 95 ILE A C 1
ATOM 740 O O . ILE A 1 95 ? -8.236 -13.284 -4.415 1.00 86.81 95 ILE A O 1
ATOM 744 N N . GLU A 1 96 ? -9.679 -14.963 -4.037 1.00 88.50 96 GLU A N 1
ATOM 745 C CA . GLU A 1 96 ? -10.209 -14.404 -2.787 1.00 88.50 96 GLU A CA 1
ATOM 746 C C . GLU A 1 96 ? -9.143 -14.300 -1.685 1.00 88.50 96 GLU A C 1
ATOM 748 O O . GLU A 1 96 ? -8.165 -15.049 -1.647 1.00 88.50 96 GLU A O 1
ATOM 753 N N . TRP A 1 97 ? -9.342 -13.362 -0.755 1.00 89.56 97 TRP A N 1
ATOM 754 C CA . TRP A 1 97 ? -8.448 -13.212 0.390 1.00 89.56 97 TRP A CA 1
ATOM 755 C C . TRP A 1 97 ? -8.502 -14.458 1.291 1.00 89.56 97 TRP A C 1
ATOM 757 O O . TRP A 1 97 ? -9.600 -14.884 1.659 1.00 89.56 97 TRP A O 1
ATOM 767 N N . PRO A 1 98 ? -7.348 -15.010 1.716 1.00 90.56 98 PRO A N 1
ATOM 768 C CA . PRO A 1 98 ? -7.324 -16.108 2.676 1.00 90.56 98 PRO A CA 1
ATOM 769 C C . PRO A 1 98 ? -7.944 -15.677 4.012 1.00 90.56 98 PRO A C 1
ATOM 771 O O . PRO A 1 98 ? -7.955 -14.490 4.351 1.00 90.56 98 PRO A O 1
ATOM 774 N N . ALA A 1 99 ? -8.426 -16.645 4.797 1.00 87.56 99 ALA A N 1
ATOM 775 C CA . ALA A 1 99 ? -9.126 -16.402 6.066 1.00 87.56 99 ALA A CA 1
ATOM 776 C C . ALA A 1 99 ? -8.320 -15.538 7.060 1.00 87.56 99 ALA A C 1
ATOM 778 O O . ALA A 1 99 ? -8.884 -14.746 7.822 1.00 87.56 99 ALA A O 1
ATOM 779 N N . ASP A 1 100 ? -6.992 -15.630 7.014 1.00 86.31 100 ASP A N 1
ATOM 780 C CA . ASP A 1 100 ? -6.098 -14.853 7.873 1.00 86.31 100 ASP A CA 1
ATOM 781 C C . ASP A 1 100 ? -6.088 -13.363 7.515 1.00 86.31 100 ASP A C 1
ATOM 783 O O . ASP A 1 100 ? -5.936 -12.521 8.398 1.00 86.31 100 ASP A O 1
ATOM 787 N N . LEU A 1 101 ? -6.335 -13.037 6.242 1.00 87.88 101 LEU A N 1
ATOM 788 C CA . LEU A 1 101 ? -6.356 -11.679 5.698 1.00 87.88 101 LEU A CA 1
ATOM 789 C C . LEU A 1 101 ? -7.773 -11.141 5.476 1.00 87.88 101 LEU A C 1
ATOM 791 O O . LEU A 1 101 ? -7.925 -10.065 4.893 1.00 87.88 101 LEU A O 1
ATOM 795 N N . GLN A 1 102 ? -8.820 -11.834 5.936 1.00 89.81 102 GLN A N 1
ATOM 796 C CA . GLN A 1 102 ? -10.170 -11.266 5.978 1.00 89.81 102 GLN A CA 1
ATOM 797 C C . GLN A 1 102 ? -10.231 -10.039 6.893 1.00 89.81 102 GLN A C 1
ATOM 799 O O . GLN A 1 102 ? -9.498 -9.957 7.875 1.00 89.81 102 GLN A O 1
ATOM 804 N N . VAL A 1 103 ? -11.107 -9.080 6.563 1.00 88.94 103 VAL A N 1
ATOM 805 C CA . VAL A 1 103 ? -11.216 -7.812 7.294 1.00 88.94 103 VAL A CA 1
ATOM 806 C C . VAL A 1 103 ? -11.631 -8.108 8.728 1.00 88.94 103 VAL A C 1
ATOM 808 O O . VAL A 1 103 ? -12.684 -8.694 8.969 1.00 88.94 103 VAL A O 1
ATOM 811 N N . LYS A 1 104 ? -10.813 -7.660 9.676 1.00 87.94 104 LYS A N 1
ATOM 812 C CA . LYS A 1 104 ? -11.052 -7.797 11.113 1.00 87.94 104 LYS A CA 1
ATOM 813 C C . LYS A 1 104 ? -10.847 -6.423 11.723 1.00 87.94 104 LYS A C 1
ATOM 815 O O . LYS A 1 104 ? -9.712 -5.981 11.865 1.00 87.94 104 LYS A O 1
ATOM 820 N N . LEU A 1 105 ? -11.937 -5.728 12.034 1.00 83.06 105 LEU A N 1
ATOM 821 C CA . LEU A 1 105 ? -11.897 -4.400 12.646 1.00 83.06 105 LEU A CA 1
ATOM 822 C C . LEU A 1 105 ? -12.330 -4.476 14.115 1.00 83.06 105 LEU A C 1
ATOM 824 O O . LEU A 1 105 ? -13.206 -5.278 14.450 1.00 83.06 105 LEU A O 1
ATOM 828 N N . PRO A 1 106 ? -11.751 -3.648 15.003 1.00 78.75 106 PRO A N 1
ATOM 829 C CA . PRO A 1 106 ? -12.224 -3.547 16.377 1.00 78.75 106 PRO A CA 1
ATOM 830 C C . PRO A 1 106 ? -13.672 -3.046 16.402 1.00 78.75 106 PRO A C 1
ATOM 832 O O . PRO A 1 106 ? -14.066 -2.231 15.568 1.00 78.75 106 PRO A O 1
ATOM 835 N N . LYS A 1 107 ? -14.468 -3.486 17.388 1.00 74.38 107 LYS A N 1
ATOM 836 C CA . LYS A 1 107 ? -15.800 -2.901 17.612 1.00 74.38 107 LYS A CA 1
ATOM 837 C C . LYS A 1 107 ? -15.647 -1.384 17.819 1.00 74.38 107 LYS A C 1
ATOM 839 O O . LYS A 1 107 ? -14.799 -0.985 18.630 1.00 74.38 107 LYS A O 1
ATOM 844 N N . PRO A 1 108 ? -16.422 -0.541 17.110 1.00 65.38 108 PRO A N 1
ATOM 845 C CA . PRO A 1 108 ? -16.408 0.893 17.357 1.00 65.38 108 PRO A CA 1
ATOM 846 C C . PRO A 1 108 ? -16.800 1.153 18.819 1.00 65.38 108 PRO A C 1
AT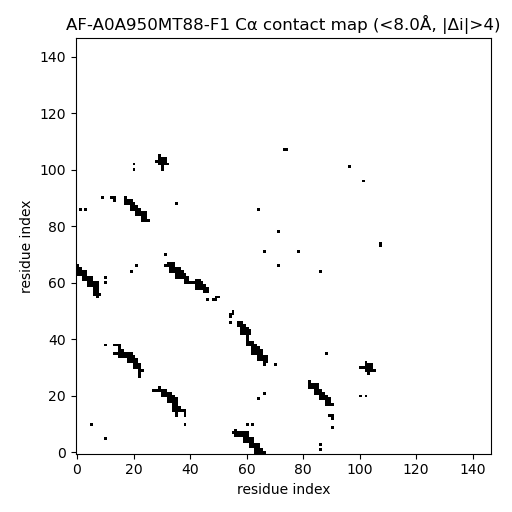OM 848 O O . PRO A 1 108 ? -17.538 0.350 19.404 1.00 65.38 108 PRO A O 1
ATOM 851 N N . PRO A 1 109 ? -16.281 2.222 19.446 1.00 57.97 109 PRO A N 1
ATOM 852 C CA . PRO A 1 109 ? -16.699 2.582 20.789 1.00 57.97 109 PRO A CA 1
ATOM 853 C C . PRO A 1 109 ? -18.215 2.792 20.776 1.00 57.97 109 PRO A C 1
ATOM 855 O O . PRO A 1 109 ? -18.728 3.671 20.093 1.00 57.97 109 PRO A O 1
ATOM 858 N N . VAL A 1 110 ? -18.929 1.930 21.496 1.00 56.03 110 VAL A N 1
ATOM 859 C CA . VAL A 1 110 ? -20.317 2.183 21.858 1.00 56.03 110 VAL A CA 1
ATOM 860 C C . VAL A 1 110 ? -20.284 3.328 22.858 1.00 56.03 110 VAL A C 1
ATOM 862 O O . VAL A 1 110 ? -19.866 3.145 24.003 1.00 56.03 110 VAL A O 1
ATOM 865 N N . ASP A 1 111 ? -20.669 4.522 22.425 1.00 49.81 111 ASP A N 1
ATOM 866 C CA . ASP A 1 111 ? -21.037 5.562 23.371 1.00 49.81 111 ASP A CA 1
ATOM 867 C C . ASP A 1 111 ? -22.165 4.991 24.233 1.00 49.81 111 ASP A C 1
ATOM 869 O O . ASP A 1 111 ? -23.263 4.698 23.757 1.00 49.81 111 ASP A O 1
ATOM 873 N N . LYS A 1 112 ? -21.875 4.759 25.517 1.00 48.47 112 LYS A N 1
ATOM 874 C CA . LYS A 1 112 ? -22.901 4.469 26.514 1.00 48.47 112 LYS A CA 1
ATOM 875 C C . LYS A 1 112 ? -23.714 5.746 26.723 1.00 48.47 112 LYS A C 1
ATOM 877 O O . LYS A 1 112 ? -23.467 6.489 27.664 1.00 48.47 112 LYS A O 1
ATOM 882 N N . THR A 1 113 ? -24.697 5.973 25.865 1.00 44.31 113 THR A N 1
ATOM 883 C CA . THR A 1 113 ? -25.917 6.678 26.241 1.00 44.31 113 THR A CA 1
ATOM 884 C C . THR A 1 113 ? -27.072 5.692 26.080 1.00 44.31 113 THR A C 1
ATOM 886 O O . THR A 1 113 ? -27.380 5.226 24.988 1.00 44.31 113 THR A O 1
ATOM 889 N N . THR A 1 114 ? -27.566 5.244 27.234 1.00 42.97 114 THR A N 1
ATOM 890 C CA . THR A 1 114 ? -28.878 4.656 27.550 1.00 42.97 114 THR A CA 1
ATOM 891 C C . THR A 1 114 ? -29.871 4.656 26.370 1.00 42.97 114 THR A C 1
ATOM 893 O O . THR A 1 114 ? -30.147 5.702 25.802 1.00 42.97 114 THR A O 1
ATOM 896 N N . ALA A 1 115 ? -30.468 3.537 25.952 1.00 43.12 115 ALA A N 1
ATOM 897 C CA . ALA A 1 115 ? -31.261 2.646 26.792 1.00 43.12 115 ALA A CA 1
ATOM 898 C C . ALA A 1 115 ? -31.307 1.197 26.265 1.00 43.12 115 ALA A C 1
ATOM 900 O O . ALA A 1 115 ? -31.579 0.943 25.095 1.00 43.12 115 ALA A O 1
ATOM 901 N N . ALA A 1 116 ? -31.126 0.252 27.182 1.00 45.78 116 ALA A N 1
ATOM 902 C CA . ALA A 1 116 ? -31.807 -1.041 27.172 1.00 45.78 116 ALA A CA 1
ATOM 903 C C . ALA A 1 116 ? -32.986 -0.945 28.170 1.00 45.78 116 ALA A C 1
ATOM 905 O O . ALA A 1 116 ? -33.017 0.001 28.957 1.00 45.78 116 ALA A O 1
ATOM 906 N N . PRO A 1 117 ? -33.809 -1.982 28.355 1.00 56.62 117 PRO A N 1
ATOM 907 C CA . PRO A 1 117 ? -34.682 -2.692 27.424 1.00 56.62 117 PRO A CA 1
ATOM 908 C C . PRO A 1 117 ? -36.156 -2.580 27.898 1.00 56.62 117 PRO A C 1
ATOM 910 O O . PRO A 1 117 ? -36.423 -2.245 29.047 1.00 56.62 117 PRO A O 1
ATOM 913 N N . ALA A 1 118 ? -37.131 -2.919 27.058 1.00 47.16 118 ALA A N 1
ATOM 914 C CA . ALA A 1 118 ? -38.472 -3.264 27.535 1.00 47.16 118 ALA A CA 1
ATOM 915 C C . ALA A 1 118 ? -38.948 -4.501 26.774 1.00 47.16 118 ALA A C 1
ATOM 917 O O . ALA A 1 118 ? -39.403 -4.424 25.637 1.00 47.16 118 ALA A O 1
ATOM 918 N N . ALA A 1 119 ? -38.754 -5.653 27.408 1.00 50.22 119 ALA A N 1
ATOM 919 C CA . ALA A 1 119 ? -39.585 -6.818 27.181 1.00 50.22 119 ALA A CA 1
ATOM 920 C C . ALA A 1 119 ? -40.889 -6.593 27.957 1.00 50.22 119 ALA A C 1
ATOM 922 O O . ALA A 1 119 ? -40.804 -6.238 29.129 1.00 50.22 119 ALA A O 1
ATOM 923 N N . ASP A 1 120 ? -42.053 -6.783 27.338 1.00 41.28 120 ASP A N 1
ATOM 924 C CA . ASP A 1 120 ? -43.032 -7.759 27.827 1.00 41.28 120 ASP A CA 1
ATOM 925 C C . ASP A 1 120 ? -44.163 -7.975 26.810 1.00 41.28 120 ASP A C 1
ATOM 927 O O . ASP A 1 120 ? -44.517 -7.110 26.010 1.00 41.28 120 ASP A O 1
ATOM 931 N N . SER A 1 121 ? -44.677 -9.193 26.845 1.00 49.19 121 SER A N 1
ATOM 932 C CA . SER A 1 121 ? -45.736 -9.762 26.026 1.00 49.19 121 SER A CA 1
ATOM 933 C C . SER A 1 121 ? -47.114 -9.216 26.418 1.00 49.19 121 SER A C 1
ATOM 935 O O . SER A 1 121 ? -47.363 -9.064 27.604 1.00 49.19 121 SER A O 1
ATOM 937 N N . ALA A 1 122 ? -48.037 -9.035 25.460 1.00 38.59 122 ALA A N 1
ATOM 938 C CA . ALA A 1 122 ? -49.467 -9.392 25.590 1.00 38.59 122 ALA A CA 1
ATOM 939 C C . ALA A 1 122 ? -50.303 -8.919 24.376 1.00 38.59 122 ALA A C 1
ATOM 941 O O . ALA A 1 122 ? -50.394 -7.731 24.081 1.00 38.59 122 ALA A O 1
ATOM 942 N N . ALA A 1 123 ? -50.959 -9.873 23.706 1.00 44.03 123 ALA A N 1
ATOM 943 C CA . ALA A 1 123 ? -52.197 -9.695 22.921 1.00 44.03 123 ALA A CA 1
ATOM 944 C C . ALA A 1 123 ? -53.358 -9.212 23.850 1.00 44.03 123 ALA A C 1
ATOM 946 O O . ALA A 1 123 ? -53.147 -9.289 25.062 1.00 44.03 123 ALA A O 1
ATOM 947 N N . PRO A 1 124 ? -54.582 -8.802 23.408 1.00 46.34 124 PRO A N 1
ATOM 948 C CA . PRO A 1 124 ? -55.298 -9.177 22.174 1.00 46.34 124 PRO A CA 1
ATOM 949 C C . PRO A 1 124 ? -56.147 -8.066 21.488 1.00 46.34 124 PRO A C 1
ATOM 951 O O . PRO A 1 124 ? -56.268 -6.939 21.959 1.00 46.34 124 PRO A O 1
ATOM 954 N N . GLN A 1 125 ? -56.768 -8.425 20.352 1.00 53.06 125 GLN A N 1
ATOM 955 C CA . GLN A 1 125 ? -57.883 -7.703 19.706 1.00 53.06 125 GLN A CA 1
ATOM 956 C C . GLN A 1 125 ? -59.066 -7.468 20.666 1.00 53.06 125 GLN A C 1
ATOM 958 O O . GLN A 1 125 ? -59.301 -8.284 21.560 1.00 53.06 125 GLN A O 1
ATOM 963 N N . PRO A 1 126 ? -59.898 -6.446 20.392 1.00 50.72 126 PRO A N 1
ATOM 964 C CA . PRO A 1 126 ? -61.314 -6.749 20.178 1.00 50.72 126 PRO A CA 1
ATOM 965 C C . PRO A 1 126 ? -61.969 -6.000 19.001 1.00 50.72 126 PRO A C 1
ATOM 967 O O . PRO A 1 126 ? -61.435 -5.055 18.425 1.00 50.72 126 PRO A O 1
ATOM 970 N N . ALA A 1 127 ? -63.139 -6.530 18.656 1.00 41.81 127 ALA A N 1
ATOM 971 C CA . ALA A 1 127 ? -63.998 -6.302 17.503 1.00 41.81 127 ALA A CA 1
ATOM 972 C C . ALA A 1 127 ? -64.735 -4.942 17.435 1.00 41.81 127 ALA A C 1
ATOM 974 O O . ALA A 1 127 ? -64.967 -4.317 18.463 1.00 41.81 127 ALA A O 1
ATOM 975 N N . ALA A 1 128 ? -65.098 -4.583 16.188 1.00 44.75 128 ALA A N 1
ATOM 976 C CA . ALA A 1 128 ? -66.357 -4.036 15.617 1.00 44.75 128 ALA A CA 1
ATOM 977 C C . ALA A 1 128 ? -67.330 -3.206 16.503 1.00 44.75 128 ALA A C 1
ATOM 979 O O . ALA A 1 128 ? -67.471 -3.492 17.689 1.00 44.75 128 ALA A O 1
ATOM 980 N N . PRO A 1 129 ? -68.078 -2.223 15.943 1.00 51.59 129 PRO A N 1
ATOM 981 C CA . PRO A 1 129 ? -69.219 -2.490 15.034 1.00 51.59 129 PRO A CA 1
ATOM 982 C C . PRO A 1 129 ? -69.335 -1.414 13.906 1.00 51.59 129 PRO A C 1
ATOM 984 O O . PRO A 1 129 ? -68.491 -0.533 13.828 1.00 51.59 129 PRO A O 1
ATOM 987 N N . ASP A 1 130 ? -70.246 -1.370 12.930 1.00 46.16 130 ASP A N 1
ATOM 988 C CA . ASP A 1 130 ? -71.582 -1.932 12.737 1.00 46.16 130 ASP A CA 1
ATOM 989 C C . ASP A 1 130 ? -71.950 -1.891 11.229 1.00 46.16 130 ASP A C 1
ATOM 991 O O . ASP A 1 130 ? -71.283 -1.257 10.409 1.00 46.16 130 ASP A O 1
ATOM 995 N N . ALA A 1 131 ? -73.021 -2.596 10.885 1.00 41.75 131 ALA A N 1
ATOM 996 C CA . ALA A 1 131 ? -73.459 -3.023 9.562 1.00 41.75 131 ALA A CA 1
ATOM 997 C C . ALA A 1 131 ? -74.027 -1.939 8.620 1.00 41.75 131 ALA A C 1
ATOM 999 O O . ALA A 1 131 ? -74.693 -1.003 9.056 1.00 41.75 131 ALA A O 1
ATOM 1000 N N . LYS A 1 132 ? -73.937 -2.199 7.299 1.00 38.06 132 LYS A N 1
ATOM 1001 C CA . LYS A 1 132 ? -75.104 -2.147 6.389 1.00 38.06 13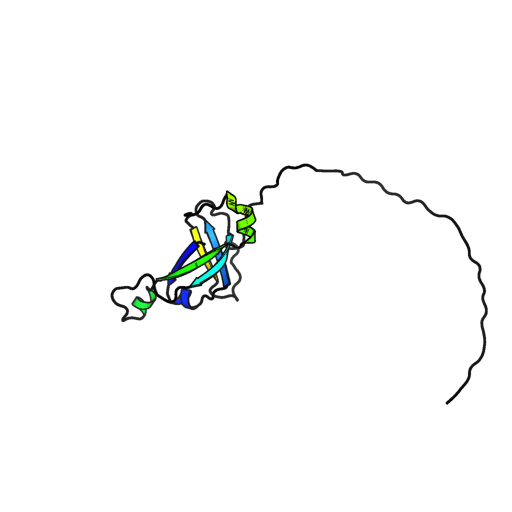2 LYS A CA 1
ATOM 1002 C C . LYS A 1 132 ? -74.868 -2.920 5.077 1.00 38.06 132 LYS A C 1
ATOM 1004 O O . LYS A 1 132 ? -74.169 -2.456 4.184 1.00 38.06 132 LYS A O 1
ATOM 1009 N N . THR A 1 133 ? -75.528 -4.067 4.949 1.00 44.41 133 THR A N 1
ATOM 1010 C CA . THR A 1 133 ? -76.006 -4.659 3.678 1.00 44.41 133 THR A CA 1
ATOM 1011 C C . THR A 1 133 ? -77.528 -4.394 3.643 1.00 44.41 133 THR A C 1
ATOM 1013 O O . THR A 1 133 ? -78.106 -4.224 4.722 1.00 44.41 133 THR A O 1
ATOM 1016 N N . PRO A 1 134 ? -78.192 -4.223 2.483 1.00 52.28 134 PRO A N 1
ATOM 1017 C CA . PRO A 1 134 ? -78.603 -5.352 1.628 1.00 52.28 134 PRO A CA 1
ATOM 1018 C C . PRO A 1 134 ? -78.245 -5.108 0.146 1.00 52.28 134 PRO A C 1
ATOM 1020 O O . PRO A 1 134 ? -78.119 -3.968 -0.290 1.00 52.28 134 PRO A O 1
ATOM 1023 N N . ASP A 1 135 ? -77.820 -6.126 -0.597 1.00 50.59 135 ASP A N 1
ATOM 1024 C CA . ASP A 1 135 ? -78.659 -7.067 -1.364 1.00 50.59 135 ASP A CA 1
ATOM 1025 C C . ASP A 1 135 ? -79.517 -6.368 -2.428 1.00 50.59 135 ASP A C 1
ATOM 1027 O O . ASP A 1 135 ? -80.394 -5.581 -2.087 1.00 50.59 135 ASP A O 1
ATOM 1031 N N . ASN A 1 136 ? -79.222 -6.642 -3.703 1.00 52.44 136 ASN A N 1
ATOM 1032 C CA . ASN A 1 136 ? -80.199 -6.654 -4.792 1.00 52.44 136 ASN A CA 1
ATOM 1033 C C . ASN A 1 136 ? -79.639 -7.455 -5.976 1.00 52.44 136 ASN A C 1
ATOM 1035 O O . ASN A 1 136 ? -78.851 -6.986 -6.796 1.00 52.44 136 ASN A O 1
ATOM 1039 N N . ASN A 1 137 ? -80.079 -8.705 -5.993 1.00 48.66 137 ASN A N 1
ATOM 1040 C CA . ASN A 1 137 ? -80.096 -9.664 -7.085 1.00 48.66 137 ASN A CA 1
ATOM 1041 C C . ASN A 1 137 ? -80.830 -9.110 -8.329 1.00 48.66 137 ASN A C 1
ATOM 1043 O O . ASN A 1 137 ? -81.880 -8.496 -8.162 1.00 48.66 137 ASN A O 1
ATOM 1047 N N . ALA A 1 138 ? -80.343 -9.376 -9.547 1.00 49.31 138 ALA A N 1
ATOM 1048 C CA . ALA A 1 138 ? -81.182 -9.674 -10.720 1.00 49.31 138 ALA A CA 1
ATOM 1049 C C . ALA A 1 138 ? -80.332 -9.950 -11.970 1.00 49.31 138 ALA A C 1
ATOM 1051 O O . ALA A 1 138 ? -79.493 -9.152 -12.385 1.00 49.31 138 ALA A O 1
ATOM 1052 N N . ALA A 1 139 ? -80.604 -11.104 -12.563 1.00 45.06 139 ALA A N 1
ATOM 1053 C CA . ALA A 1 139 ? -80.106 -11.567 -13.841 1.00 45.06 139 ALA A CA 1
ATOM 1054 C C . ALA A 1 139 ? -80.762 -10.847 -15.041 1.00 45.06 139 ALA A C 1
ATOM 1056 O O . ALA A 1 139 ? -81.808 -10.219 -14.914 1.00 45.06 139 ALA A O 1
ATOM 1057 N N . GLU A 1 140 ? -80.176 -11.115 -16.216 1.00 40.31 140 GLU A N 1
ATOM 1058 C CA . GLU A 1 140 ? -80.826 -11.170 -17.537 1.00 40.31 140 GLU A CA 1
ATOM 1059 C C . GLU A 1 140 ? -81.009 -9.855 -18.330 1.00 40.31 140 GLU A C 1
ATOM 1061 O O . GLU A 1 140 ? -81.857 -9.022 -18.037 1.00 40.31 140 GLU A O 1
ATOM 1066 N N . THR A 1 141 ? -80.262 -9.693 -19.434 1.00 43.09 141 THR A N 1
ATOM 1067 C CA . THR A 1 141 ? -80.752 -9.835 -20.832 1.00 43.09 141 THR A CA 1
ATOM 1068 C C . THR A 1 141 ? -79.881 -9.085 -21.865 1.00 43.09 141 THR A C 1
ATOM 1070 O O . THR A 1 141 ? -79.443 -7.962 -21.645 1.00 43.09 141 THR A O 1
ATOM 1073 N N . LYS A 1 142 ? -79.766 -9.714 -23.049 1.00 47.22 142 LYS A N 1
ATOM 1074 C CA . LYS A 1 142 ? -79.561 -9.153 -24.407 1.00 47.22 142 LYS A CA 1
ATOM 1075 C C . LYS A 1 142 ? -78.159 -8.743 -24.920 1.00 47.22 142 LYS A C 1
ATOM 1077 O O . LYS A 1 142 ? -77.709 -7.613 -24.785 1.00 47.22 142 LYS A O 1
ATOM 1082 N N . THR A 1 143 ? -77.586 -9.652 -25.719 1.00 48.62 143 THR A N 1
ATOM 1083 C CA . THR A 1 143 ? -76.984 -9.436 -27.067 1.00 48.62 143 THR A CA 1
ATOM 1084 C C . THR A 1 143 ? -77.916 -8.589 -27.985 1.00 48.62 143 THR A C 1
ATOM 1086 O O . THR A 1 143 ? -79.092 -8.473 -27.626 1.00 48.62 143 THR A O 1
ATOM 1089 N N . PRO A 1 144 ? -77.542 -8.090 -29.198 1.00 59.62 144 PRO A N 1
ATOM 1090 C CA . PRO A 1 144 ? -76.351 -8.387 -30.016 1.00 59.62 144 PRO A CA 1
ATOM 1091 C C . PRO A 1 144 ? -75.724 -7.206 -30.821 1.00 59.62 144 PRO A C 1
ATOM 1093 O O . PRO A 1 144 ? -76.223 -6.088 -30.826 1.00 59.62 144 PRO A O 1
ATOM 1096 N N . ASP A 1 145 ? -74.657 -7.560 -31.549 1.00 49.22 145 ASP A N 1
ATOM 1097 C CA . ASP A 1 145 ? -74.247 -7.116 -32.898 1.00 49.22 145 ASP A CA 1
ATOM 1098 C C . ASP A 1 145 ? -73.865 -5.664 -33.225 1.00 49.22 145 ASP A C 1
ATOM 1100 O O . ASP A 1 145 ? -74.660 -4.734 -33.099 1.00 49.22 145 ASP A O 1
ATOM 1104 N N . SER A 1 146 ? -72.685 -5.538 -33.847 1.00 57.38 146 SER A N 1
ATOM 1105 C CA . SER A 1 146 ? -72.377 -4.816 -35.106 1.00 57.38 146 SER A CA 1
ATOM 1106 C C . SER A 1 146 ? -70.917 -4.346 -35.046 1.00 57.38 146 SER A C 1
ATOM 1108 O O . SER A 1 146 ? -70.487 -3.867 -34.003 1.00 57.38 146 SER A O 1
ATOM 1110 N N . LYS A 1 147 ? -70.085 -4.347 -36.083 1.00 48.00 147 LYS A N 1
ATOM 1111 C CA . LYS A 1 147 ? -70.031 -4.900 -37.439 1.00 48.00 147 LYS A CA 1
ATOM 1112 C C . LYS A 1 147 ? -68.585 -4.645 -37.889 1.00 48.00 147 LYS A C 1
ATOM 1114 O O . LYS A 1 147 ? -68.025 -3.622 -37.432 1.00 48.00 147 LYS A O 1
#

Sequence (147 aa):
YMTIFLPAADAGRLAVGDEARIILDPVPDYVIPANVSFVAADAQFTPKTVETTDERAKLMFRVKLKIDAQVLQQFYTRVKTGVRGLGFVRTKSDIEWPADLQVKLPKPPVDKTTAAPAADSAAPQPAAPDAKTPDNNAAETKTPDSK

Secondary structure (DSSP, 8-state):
-EEEEEEHHHHTT--TT-EEEEEETTEEEEEEEEEEEEEEEEEEE--S---SHHHHHT-EEEEEEEE-HHHHHHHTTT--TT--EEEEE-S-TTSPPPGGGS-B-PPP---------------------------------------

Nearest PDB structures (foldseek):
  5xu0-assembly1_B-2  TM=6.930E-01  e=2.081E-03  Streptococcus pneumoniae
  5xu0-assembly1_C-2  TM=7.040E-01  e=1.869E-02  Streptococcus pneumoniae
  3fpp-assembly1_A  TM=7.140E-01  e=3.438E-02  Escherichia coli
  4kkt-assembly3_C  TM=6.970E-01  e=5.268E-02  Borreliella burgdorferi B31
  5nik-assembly1_D  TM=6.979E-01  e=6.038E-01  Escherichia coli K-12

Solvent-accessible surface area (backbone atoms only — not comparable to full-atom values): 9685 Å² total; per-residue (Å²): 115,49,80,48,73,34,39,44,81,57,50,74,54,52,53,74,64,33,54,25,37,36,29,36,68,96,46,69,85,32,24,40,58,24,26,29,71,41,71,52,92,58,60,79,41,72,65,100,58,68,88,45,74,73,42,46,51,64,21,28,23,45,33,34,36,31,65,41,67,70,61,45,70,74,38,53,93,74,62,65,84,92,70,60,63,51,77,48,71,54,67,50,92,85,61,78,75,53,84,89,62,42,78,32,76,79,81,70,86,75,77,89,68,89,79,86,85,83,87,82,90,80,87,82,88,84,80,87,88,84,88,86,82,82,88,84,88,83,83,90,86,80,86,82,91,87,132

Foldseek 3Di:
DDKDKAFPVQLVLDDFFFWKWKAFPVHNQFTFTWTWHDKDPAFPDQDPDPPDPVSSRPGIIMIDIGTDPVLCVQQVVPDDPPTDTDMGTDSDPVDDDPPSNPGDDDDRDDPPDDDDDDDDDDDDDDDDDDDDDDDDDDDDDDDDDDD